Protein AF-A0A679HEN6-F1 (afdb_monomer)

Solvent-accessible surface area (backbone atoms only — not comparable to full-atom values): 5977 Å² total; per-residue (Å²): 119,80,62,60,64,86,82,42,54,73,64,45,42,51,27,31,48,77,54,72,38,63,84,36,33,66,59,51,49,52,27,54,72,71,52,57,46,55,39,34,50,74,38,46,63,68,42,51,53,50,52,23,60,74,71,71,43,86,76,78,89,67,67,51,78,88,51,64,64,49,98,40,71,66,58,45,52,50,52,53,49,51,41,46,74,72,71,37,62,66,53,79,73,76,79,75,74,85,123

Foldseek 3Di:
DFDPLVLDDPQLCVQCVLQVNNGVLVVLLVCLQVVLSLQAPSCAPVSSVSSCVVNVNDPPDDDCRVPVPPPDPVVLVVSVVVSVVVVTHGDDDPPPPPD

Structure (mmCIF, N/CA/C/O backbone):
data_AF-A0A679HEN6-F1
#
_entry.id   AF-A0A679HEN6-F1
#
loop_
_atom_site.group_PDB
_atom_site.id
_atom_site.type_symbol
_atom_site.label_atom_id
_atom_site.label_alt_id
_atom_site.label_comp_id
_atom_site.label_asym_id
_atom_site.label_entity_id
_atom_site.label_seq_id
_atom_site.pdbx_PDB_ins_code
_atom_site.Cartn_x
_atom_site.Cartn_y
_atom_site.Cartn_z
_atom_site.occupancy
_atom_site.B_iso_or_equiv
_atom_site.auth_seq_id
_atom_site.auth_comp_id
_atom_site.auth_asym_id
_atom_site.auth_atom_id
_atom_site.pdbx_PDB_model_num
ATOM 1 N N . MET A 1 1 ? -15.417 4.504 6.675 1.00 54.44 1 MET A N 1
ATOM 2 C CA . MET A 1 1 ? -14.444 3.986 7.666 1.00 54.44 1 MET A CA 1
ATOM 3 C C . MET A 1 1 ? -13.275 4.960 7.681 1.00 54.44 1 MET A C 1
ATOM 5 O O . MET A 1 1 ? -12.750 5.186 6.605 1.00 54.44 1 MET A O 1
ATOM 9 N N . ASN A 1 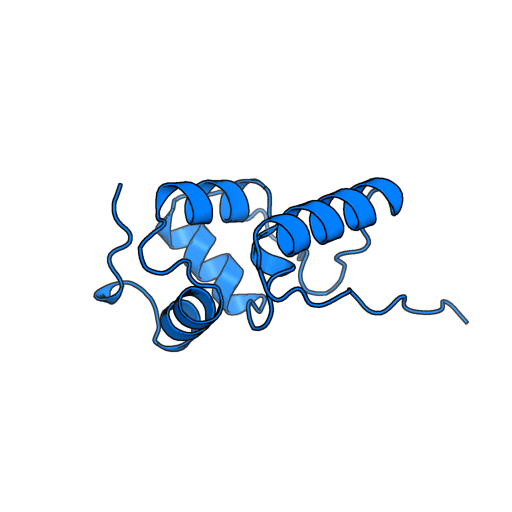2 ? -12.907 5.592 8.798 1.00 61.94 2 ASN A N 1
ATOM 10 C CA . ASN A 1 2 ? -11.701 6.438 8.863 1.00 61.94 2 ASN A CA 1
ATOM 11 C C . ASN A 1 2 ? -10.509 5.580 9.304 1.00 61.94 2 ASN A C 1
ATOM 13 O O . ASN A 1 2 ? -10.671 4.682 10.132 1.00 61.94 2 ASN A O 1
ATOM 17 N N . ILE A 1 3 ? -9.326 5.815 8.732 1.00 68.56 3 ILE A N 1
ATOM 18 C CA 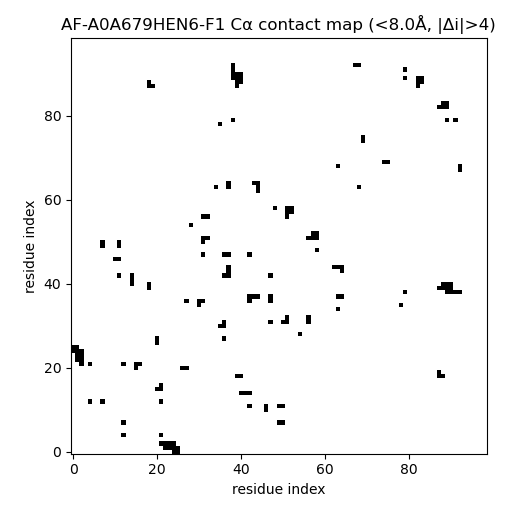. ILE A 1 3 ? -8.099 5.206 9.254 1.00 68.56 3 ILE A CA 1
ATOM 19 C C . ILE A 1 3 ? -7.842 5.855 10.604 1.00 68.56 3 ILE A C 1
ATOM 21 O O . ILE A 1 3 ? -7.756 7.075 10.688 1.00 68.56 3 ILE A O 1
ATOM 25 N N . ASP A 1 4 ? -7.718 5.040 11.642 1.00 77.69 4 ASP A N 1
ATOM 26 C CA . ASP A 1 4 ? -7.218 5.474 12.931 1.00 77.69 4 ASP A CA 1
ATOM 27 C C . ASP A 1 4 ? -5.686 5.361 12.895 1.00 77.69 4 ASP A C 1
ATOM 29 O O . ASP A 1 4 ? -5.142 4.252 12.993 1.00 77.69 4 ASP A O 1
ATOM 33 N N . PRO A 1 5 ? -4.956 6.479 12.723 1.00 67.00 5 PRO A N 1
ATOM 34 C CA . PRO A 1 5 ? -3.507 6.443 12.621 1.00 67.00 5 PRO A CA 1
ATOM 35 C C . PRO A 1 5 ? -2.856 5.910 13.903 1.00 67.00 5 PRO A C 1
ATOM 37 O O . PRO A 1 5 ? -1.725 5.427 13.821 1.00 67.00 5 PRO A O 1
ATOM 40 N N . HIS A 1 6 ? -3.534 5.946 15.059 1.00 72.69 6 HIS A N 1
ATOM 41 C CA . HIS A 1 6 ? -3.020 5.427 16.332 1.00 72.69 6 HIS A CA 1
ATOM 42 C C . HIS A 1 6 ? -2.986 3.899 16.384 1.00 72.69 6 HIS A C 1
ATOM 44 O O . HIS A 1 6 ? -2.173 3.338 17.114 1.00 72.69 6 HIS A O 1
ATOM 50 N N . LYS A 1 7 ? -3.797 3.230 15.560 1.00 83.00 7 LYS A N 1
ATOM 51 C CA . LYS A 1 7 ? -3.803 1.767 15.413 1.00 83.00 7 LYS A CA 1
ATOM 52 C C . LYS A 1 7 ? -2.781 1.252 14.397 1.00 83.00 7 LYS A C 1
ATOM 54 O O . LYS A 1 7 ? -2.596 0.043 14.287 1.00 83.00 7 LYS A O 1
ATOM 59 N N . LEU A 1 8 ? -2.121 2.156 13.671 1.00 85.38 8 LEU A N 1
ATOM 60 C CA . LEU A 1 8 ? -1.042 1.840 12.740 1.00 85.38 8 LEU A CA 1
ATOM 61 C C . LEU A 1 8 ? 0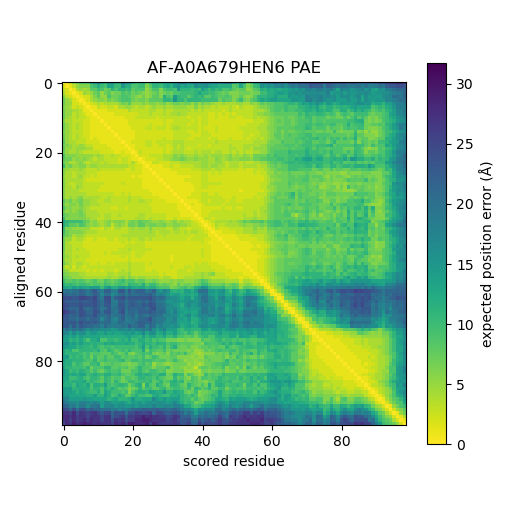.327 2.058 13.389 1.00 85.38 8 LEU A C 1
ATOM 63 O O . LEU A 1 8 ? 0.542 3.010 14.146 1.00 85.38 8 LEU A O 1
ATOM 67 N N . THR A 1 9 ? 1.291 1.219 13.022 1.00 88.38 9 THR A N 1
ATOM 68 C CA . THR A 1 9 ? 2.693 1.394 13.383 1.00 88.38 9 THR A CA 1
ATOM 69 C C . THR A 1 9 ? 3.223 2.722 12.836 1.00 88.38 9 THR A C 1
ATOM 71 O O . THR A 1 9 ? 2.791 3.183 11.771 1.00 88.38 9 THR A O 1
ATOM 74 N N . PRO A 1 10 ? 4.235 3.330 13.488 1.00 88.25 10 PRO A N 1
ATOM 75 C CA . PRO A 1 10 ? 4.865 4.550 12.985 1.00 88.25 10 PRO A CA 1
ATOM 76 C C . PRO A 1 10 ? 5.369 4.419 11.541 1.00 88.25 10 PRO A C 1
ATOM 78 O O . PRO A 1 10 ? 5.331 5.380 10.778 1.00 88.25 10 PRO A O 1
ATOM 81 N N . ARG A 1 11 ? 5.795 3.214 11.129 1.00 86.50 11 ARG A N 1
ATOM 82 C CA . ARG A 1 11 ? 6.219 2.941 9.747 1.00 86.50 11 ARG A CA 1
ATOM 83 C C . ARG A 1 11 ? 5.055 2.990 8.763 1.00 86.50 11 ARG A C 1
ATOM 85 O O . ARG A 1 11 ? 5.185 3.653 7.738 1.00 86.50 11 ARG A O 1
ATOM 92 N N . ALA A 1 12 ? 3.940 2.320 9.060 1.00 87.44 12 ALA A N 1
ATOM 93 C CA . ALA A 1 12 ? 2.755 2.348 8.205 1.00 87.44 12 ALA A CA 1
ATOM 94 C C . ALA A 1 12 ? 2.173 3.763 8.103 1.00 87.44 12 ALA A C 1
ATOM 96 O O . ALA A 1 12 ? 1.893 4.240 7.004 1.00 87.44 12 ALA A O 1
ATOM 97 N N . ARG A 1 13 ? 2.107 4.473 9.233 1.00 89.50 13 ARG A N 1
ATOM 98 C CA . ARG A 1 13 ? 1.680 5.874 9.291 1.00 89.50 13 ARG A CA 1
ATOM 99 C C . ARG A 1 13 ? 2.570 6.779 8.439 1.00 89.50 13 ARG A C 1
ATOM 101 O O . ARG A 1 13 ? 2.061 7.533 7.619 1.00 89.50 13 ARG A O 1
ATOM 108 N N . ASN A 1 14 ? 3.893 6.679 8.571 1.00 88.38 14 ASN A N 1
ATOM 109 C CA . ASN A 1 14 ? 4.820 7.498 7.786 1.00 88.38 14 ASN A CA 1
ATOM 110 C C . ASN A 1 14 ? 4.752 7.188 6.286 1.00 88.38 14 ASN A C 1
ATOM 112 O O . ASN A 1 14 ? 4.844 8.108 5.476 1.00 88.38 14 ASN A O 1
ATOM 116 N N . ALA A 1 15 ? 4.568 5.921 5.906 1.00 86.75 15 ALA A N 1
ATOM 117 C CA . ALA A 1 15 ? 4.432 5.541 4.504 1.00 86.75 15 ALA A CA 1
ATOM 118 C C . ALA A 1 15 ? 3.141 6.103 3.884 1.00 86.75 15 ALA A C 1
ATOM 120 O O . ALA A 1 15 ? 3.190 6.715 2.821 1.00 86.75 15 ALA A O 1
ATOM 121 N N . LEU A 1 16 ? 2.008 5.985 4.586 1.00 87.69 16 LEU A N 1
ATOM 122 C CA . LEU A 1 16 ? 0.740 6.578 4.154 1.00 87.69 16 LEU A CA 1
ATOM 123 C C . LEU A 1 16 ? 0.790 8.112 4.135 1.00 87.69 16 LEU A C 1
ATOM 125 O O . LEU A 1 16 ? 0.271 8.721 3.207 1.00 87.69 16 LEU A O 1
ATOM 129 N N . SER A 1 17 ? 1.436 8.740 5.121 1.00 88.00 17 SER A N 1
ATOM 130 C CA . SER A 1 17 ? 1.627 10.197 5.167 1.00 88.00 17 SER A CA 1
ATOM 131 C C . SER A 1 17 ? 2.422 10.698 3.959 1.00 88.00 17 SER A C 1
ATOM 133 O O . SER A 1 17 ? 1.967 11.588 3.247 1.00 88.00 17 SER A O 1
ATOM 135 N N . ARG A 1 18 ? 3.557 10.056 3.650 1.00 84.50 18 ARG A N 1
ATOM 136 C CA . ARG A 1 18 ? 4.376 10.381 2.468 1.00 84.50 18 ARG A CA 1
ATOM 137 C C . ARG A 1 18 ? 3.647 10.157 1.147 1.00 84.50 18 ARG A C 1
ATOM 139 O O . ARG A 1 18 ? 3.942 10.843 0.178 1.00 84.50 18 ARG A O 1
ATOM 146 N N . ALA A 1 19 ? 2.710 9.215 1.114 1.00 82.38 19 ALA A N 1
ATOM 147 C CA . ALA A 1 19 ? 1.852 8.975 -0.039 1.00 82.38 19 ALA A CA 1
ATOM 148 C C . ALA A 1 19 ? 0.620 9.903 -0.096 1.00 82.38 19 ALA A C 1
ATOM 150 O O . ALA A 1 19 ? -0.184 9.766 -1.010 1.00 82.38 19 ALA A O 1
ATOM 151 N N . GLY A 1 20 ? 0.418 10.809 0.871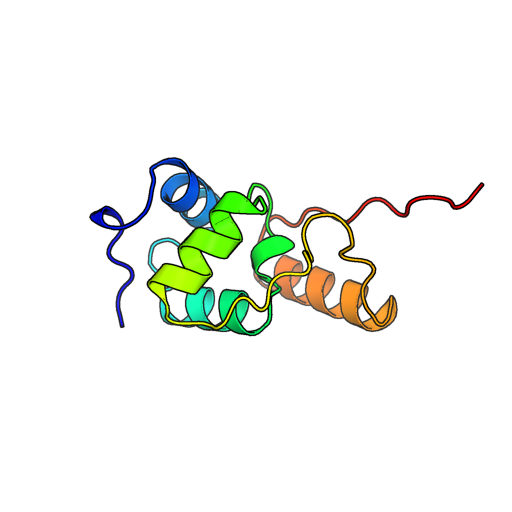 1.00 86.31 20 GLY A N 1
ATOM 152 C CA . GLY A 1 20 ? -0.772 11.669 0.928 1.00 86.31 20 GLY A CA 1
ATOM 153 C C . GLY A 1 20 ? -2.074 10.921 1.255 1.00 86.31 20 GLY A C 1
ATOM 154 O O . GLY A 1 20 ? -3.167 11.419 0.994 1.00 86.31 20 GLY A O 1
ATOM 155 N N . LEU A 1 21 ? -1.973 9.717 1.824 1.00 86.06 21 LEU A N 1
ATOM 156 C CA . LEU A 1 21 ? -3.080 8.781 2.034 1.00 86.06 21 LEU A CA 1
ATOM 157 C C . LEU A 1 21 ? -3.609 8.737 3.477 1.00 86.06 21 LEU A C 1
ATOM 159 O O . LEU A 1 21 ? -4.599 8.056 3.736 1.00 86.06 21 LEU A O 1
ATOM 163 N N . LEU A 1 22 ? -2.989 9.453 4.423 1.00 82.12 22 LEU A N 1
ATOM 164 C CA . LEU A 1 22 ? -3.327 9.363 5.855 1.00 82.12 22 LEU A CA 1
ATOM 165 C C . LEU A 1 22 ? -4.788 9.746 6.184 1.00 82.12 22 LEU A C 1
ATOM 167 O O . LEU A 1 22 ? -5.321 9.284 7.186 1.00 82.12 22 LEU A O 1
ATOM 171 N N . GLY A 1 23 ? -5.436 10.549 5.333 1.00 81.00 23 GLY A N 1
ATOM 172 C CA . GLY A 1 23 ? -6.858 10.911 5.434 1.00 81.00 23 GLY A CA 1
ATOM 173 C C . GLY A 1 23 ? -7.761 10.255 4.382 1.00 81.00 23 GLY A C 1
ATOM 174 O O . GLY A 1 23 ? -8.959 10.511 4.370 1.00 81.00 23 GLY A O 1
ATOM 175 N N . GLN A 1 24 ? -7.214 9.419 3.493 1.00 86.12 24 GLN A N 1
ATOM 176 C CA . GLN A 1 24 ? -7.939 8.831 2.360 1.00 86.12 24 GLN A CA 1
ATOM 177 C C . GLN A 1 24 ? -8.255 7.356 2.617 1.00 86.12 24 GLN A C 1
ATOM 179 O O . GLN A 1 24 ? -7.810 6.459 1.907 1.00 86.12 24 GLN A O 1
ATOM 184 N N . SER A 1 25 ? -9.010 7.082 3.671 1.00 83.94 25 SER A N 1
ATOM 185 C CA . SER A 1 25 ? -9.247 5.724 4.163 1.00 83.94 25 SER A CA 1
ATOM 186 C C . SER A 1 25 ? -9.892 4.778 3.149 1.00 83.94 25 SER A C 1
ATOM 188 O O . SER A 1 25 ? -9.446 3.638 3.028 1.00 83.94 25 SER A O 1
ATOM 190 N N . THR A 1 26 ? -10.878 5.250 2.384 1.00 86.31 26 THR A N 1
ATOM 191 C CA . THR A 1 26 ? -11.482 4.485 1.278 1.00 86.31 26 THR A CA 1
ATOM 192 C C . THR A 1 26 ? -10.440 4.137 0.222 1.00 86.31 26 THR A C 1
ATOM 194 O O . THR A 1 26 ? -10.342 2.995 -0.213 1.00 86.31 26 THR A O 1
ATOM 197 N N . ARG A 1 27 ? -9.586 5.102 -0.125 1.00 86.00 27 ARG A N 1
ATOM 198 C CA . ARG A 1 27 ? -8.556 4.919 -1.142 1.00 86.00 27 ARG A CA 1
ATOM 199 C C . ARG A 1 27 ?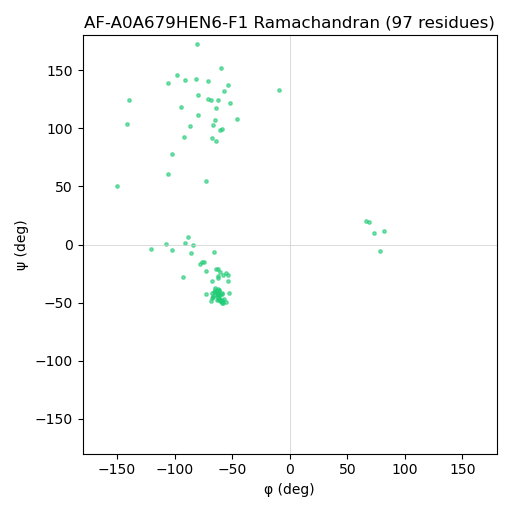 -7.484 3.926 -0.714 1.00 86.00 27 ARG A C 1
ATOM 201 O O . ARG A 1 27 ? -7.051 3.091 -1.499 1.00 86.00 27 ARG A O 1
ATOM 208 N N . VAL A 1 28 ? -7.056 4.001 0.543 1.00 87.94 28 VAL A N 1
ATOM 209 C CA . VAL A 1 28 ? -6.117 3.027 1.109 1.00 87.94 28 VAL A CA 1
ATOM 210 C C . VAL A 1 28 ? -6.739 1.638 1.109 1.00 87.94 28 VAL A C 1
ATOM 212 O O . VAL A 1 28 ? -6.053 0.691 0.746 1.00 87.94 28 VAL A O 1
ATOM 215 N N . TYR A 1 29 ? -8.017 1.511 1.475 1.00 87.50 29 TYR A N 1
ATOM 216 C CA . TYR A 1 29 ? 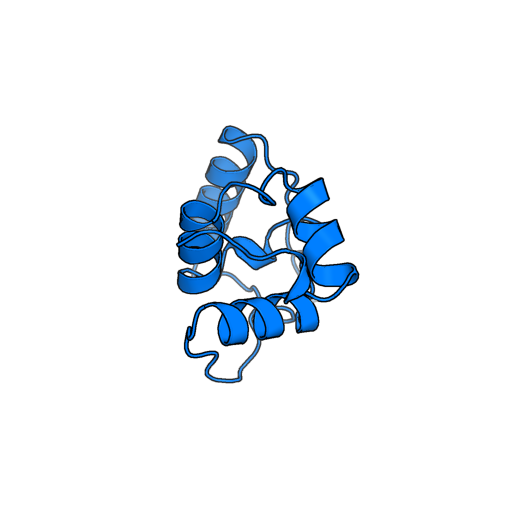-8.723 0.235 1.424 1.00 87.50 29 TYR A CA 1
ATOM 217 C C . TYR A 1 29 ? -8.721 -0.360 0.009 1.00 87.50 29 TYR A C 1
ATOM 219 O O . TYR A 1 29 ? -8.295 -1.500 -0.149 1.00 87.50 29 TYR A O 1
ATOM 227 N N . GLU A 1 30 ? -9.094 0.421 -1.010 1.00 85.44 30 GLU A N 1
ATOM 228 C CA . GLU A 1 30 ? -9.067 -0.002 -2.420 1.00 85.44 30 GLU A CA 1
ATOM 229 C C . GLU A 1 30 ? -7.679 -0.499 -2.838 1.00 85.44 30 GLU A C 1
ATOM 231 O O . GLU A 1 30 ? -7.544 -1.602 -3.361 1.00 85.44 30 GLU A O 1
ATOM 236 N N . LEU A 1 31 ? -6.633 0.281 -2.540 1.00 84.88 31 LEU A N 1
ATOM 237 C CA . LEU A 1 31 ? -5.252 -0.054 -2.895 1.00 84.88 31 LEU A CA 1
ATOM 238 C C . LEU A 1 31 ? -4.719 -1.274 -2.124 1.00 84.88 31 LEU A C 1
ATOM 240 O O . LEU A 1 31 ? -3.854 -1.998 -2.619 1.00 84.88 31 LEU A O 1
ATOM 244 N N . VAL A 1 32 ? -5.182 -1.496 -0.890 1.00 86.62 32 VAL A N 1
ATOM 245 C CA . VAL A 1 32 ? -4.847 -2.689 -0.097 1.00 86.62 32 VAL A CA 1
ATOM 246 C C . VAL A 1 32 ? -5.570 -3.909 -0.655 1.00 86.62 32 VAL A C 1
ATOM 248 O O . VAL A 1 32 ? -4.950 -4.960 -0.786 1.00 86.62 32 VAL A O 1
ATOM 251 N N . GLN A 1 33 ? -6.846 -3.770 -1.013 1.00 83.56 33 GLN A N 1
ATOM 252 C CA . GLN A 1 33 ? -7.660 -4.836 -1.590 1.00 83.56 33 GLN A CA 1
ATOM 253 C C . GLN A 1 33 ? -7.145 -5.265 -2.971 1.00 83.56 33 GLN A C 1
ATOM 255 O O . GLN A 1 33 ? -7.093 -6.461 -3.250 1.00 83.56 33 GLN A O 1
ATOM 260 N N . SER A 1 34 ? -6.725 -4.314 -3.812 1.00 77.06 34 SER A N 1
ATOM 261 C CA . SER A 1 34 ? -6.126 -4.584 -5.127 1.00 77.06 34 SER A CA 1
ATOM 262 C C . SER A 1 34 ? -4.656 -5.018 -5.046 1.00 77.06 34 SER A C 1
ATOM 264 O O . SER A 1 34 ? -4.105 -5.558 -6.005 1.00 77.06 34 SER A O 1
ATOM 266 N N . GLY A 1 35 ? -3.997 -4.775 -3.908 1.00 77.81 35 GLY A N 1
ATOM 267 C CA . GLY A 1 35 ? -2.562 -4.989 -3.712 1.00 77.81 35 GLY A CA 1
ATOM 268 C C . GLY A 1 35 ? -1.673 -3.886 -4.303 1.00 77.81 35 GLY A C 1
ATOM 269 O O . GLY A 1 35 ? -0.461 -3.886 -4.066 1.00 77.81 35 GLY A O 1
ATOM 270 N N . GLU A 1 36 ? -2.245 -2.914 -5.017 1.00 78.88 36 GLU A N 1
ATOM 271 C CA . GLU A 1 36 ? -1.521 -1.826 -5.685 1.00 78.88 36 GLU A CA 1
ATOM 272 C C . GLU A 1 36 ? -0.794 -0.895 -4.718 1.00 78.88 36 GLU A C 1
ATOM 274 O O . GLU A 1 36 ? 0.179 -0.242 -5.097 1.00 78.88 36 GLU A O 1
ATOM 279 N N . ILE A 1 37 ? -1.202 -0.870 -3.447 1.00 83.38 37 ILE A N 1
ATOM 280 C CA . ILE A 1 37 ? -0.547 -0.064 -2.415 1.00 83.38 37 ILE A CA 1
ATOM 281 C C . ILE A 1 37 ? 0.953 -0.362 -2.291 1.00 83.38 37 ILE A C 1
ATOM 283 O O . ILE A 1 37 ? 1.725 0.487 -1.859 1.00 83.38 37 ILE A O 1
ATOM 287 N N . CYS A 1 38 ? 1.394 -1.552 -2.694 1.00 79.50 38 CYS A N 1
ATOM 288 C CA . CYS A 1 38 ? 2.801 -1.929 -2.660 1.00 79.50 38 CYS A CA 1
ATOM 289 C C . CYS A 1 38 ? 3.654 -1.271 -3.755 1.00 79.50 38 CYS A C 1
ATOM 291 O O . CYS A 1 38 ? 4.878 -1.318 -3.661 1.00 79.50 38 CYS A O 1
ATOM 293 N N . TYR A 1 39 ? 3.039 -0.688 -4.788 1.00 75.94 39 TYR A N 1
ATOM 294 C CA . TYR A 1 39 ? 3.749 0.114 -5.789 1.00 75.94 39 TYR A CA 1
ATOM 295 C C . TYR A 1 39 ? 4.110 1.503 -5.257 1.00 75.94 39 TYR A C 1
ATOM 297 O O . TYR A 1 39 ? 4.952 2.194 -5.832 1.00 75.94 39 TYR A O 1
ATOM 305 N N . LEU A 1 40 ? 3.507 1.922 -4.143 1.00 80.12 40 LEU A N 1
ATOM 306 C CA . LEU A 1 40 ? 3.838 3.188 -3.513 1.00 80.12 40 LEU A CA 1
ATOM 307 C C . LEU A 1 40 ? 5.219 3.133 -2.870 1.00 80.12 40 LEU A C 1
ATOM 309 O O . LEU A 1 40 ? 5.611 2.158 -2.219 1.00 80.12 40 LEU A O 1
ATOM 313 N N . SER A 1 41 ? 5.943 4.240 -3.003 1.00 68.94 41 SER A N 1
ATOM 314 C CA . SER A 1 41 ? 7.229 4.391 -2.342 1.00 68.94 41 SER A CA 1
ATOM 315 C C . SER A 1 41 ? 7.101 4.205 -0.827 1.00 68.94 41 SER A C 1
ATOM 317 O O . SER A 1 41 ? 6.237 4.787 -0.177 1.00 68.94 41 SER A O 1
ATOM 319 N N . ASN A 1 42 ? 7.989 3.391 -0.249 1.00 75.44 42 ASN A N 1
ATOM 320 C CA . ASN A 1 42 ? 8.045 3.074 1.186 1.00 75.44 42 ASN A CA 1
ATOM 321 C C . ASN A 1 42 ? 6.948 2.137 1.741 1.00 75.44 42 ASN A C 1
ATOM 323 O O . ASN A 1 42 ? 6.894 1.937 2.958 1.00 75.44 42 ASN A O 1
ATOM 327 N N . ILE A 1 43 ? 6.130 1.490 0.901 1.00 81.12 43 ILE A N 1
ATOM 328 C CA . ILE A 1 43 ? 5.239 0.403 1.344 1.00 81.12 43 ILE A CA 1
ATOM 329 C C . ILE A 1 43 ? 5.946 -0.948 1.182 1.00 81.12 43 ILE A C 1
ATOM 331 O O . ILE A 1 43 ? 5.919 -1.596 0.141 1.00 81.12 43 ILE A O 1
ATOM 335 N N . GLY A 1 44 ? 6.608 -1.390 2.252 1.00 77.06 44 GLY A N 1
ATOM 336 C CA . GLY A 1 44 ? 7.231 -2.714 2.308 1.00 77.06 44 GLY A CA 1
ATOM 337 C C . GLY A 1 44 ? 6.241 -3.838 2.635 1.00 77.06 44 GLY A C 1
ATOM 338 O O . GLY A 1 44 ? 5.114 -3.606 3.070 1.00 77.06 44 GLY A O 1
ATOM 339 N N . THR A 1 45 ? 6.699 -5.093 2.545 1.00 79.00 45 THR A N 1
ATOM 340 C CA . THR A 1 45 ? 5.882 -6.289 2.850 1.00 79.00 45 THR A CA 1
ATOM 341 C C . THR A 1 45 ? 5.214 -6.229 4.225 1.00 79.00 45 THR A C 1
ATOM 343 O O . THR A 1 45 ? 4.067 -6.638 4.379 1.00 79.00 45 THR A O 1
ATOM 346 N N . LYS A 1 46 ? 5.950 -5.765 5.243 1.00 84.06 46 LYS A N 1
ATOM 347 C CA . LYS A 1 46 ? 5.448 -5.684 6.621 1.00 84.06 46 LYS A CA 1
ATOM 348 C C . LYS A 1 46 ? 4.316 -4.660 6.724 1.00 84.06 46 LYS A C 1
ATOM 350 O O . LYS A 1 46 ? 3.281 -4.987 7.290 1.00 84.06 46 LYS A O 1
ATOM 355 N N . THR A 1 47 ? 4.494 -3.496 6.099 1.00 87.44 47 THR A N 1
ATOM 356 C CA . THR A 1 47 ? 3.480 -2.439 6.023 1.00 87.44 47 THR A CA 1
ATOM 357 C C . THR A 1 47 ? 2.226 -2.924 5.304 1.00 87.44 47 THR A C 1
ATOM 359 O O . THR A 1 47 ? 1.130 -2.772 5.824 1.00 87.44 47 THR A O 1
ATOM 362 N N . TYR A 1 48 ? 2.372 -3.592 4.158 1.00 85.69 48 TYR A N 1
ATOM 363 C CA . TYR A 1 48 ? 1.230 -4.148 3.431 1.00 85.69 48 TYR A CA 1
ATOM 364 C C . TYR A 1 48 ? 0.425 -5.153 4.268 1.00 85.69 48 TYR A C 1
ATOM 366 O O . TYR A 1 48 ? -0.793 -5.037 4.366 1.00 85.69 48 TYR A O 1
ATOM 374 N N . ARG A 1 49 ? 1.094 -6.114 4.924 1.00 85.12 49 ARG A N 1
ATOM 375 C CA . ARG A 1 49 ? 0.416 -7.108 5.780 1.00 85.12 49 ARG A CA 1
ATOM 376 C C . ARG A 1 49 ? -0.304 -6.469 6.960 1.00 85.12 49 ARG A C 1
ATOM 378 O O . ARG A 1 49 ? -1.367 -6.939 7.350 1.00 85.12 49 ARG A O 1
ATOM 385 N N . GLU A 1 50 ? 0.293 -5.441 7.548 1.00 88.44 50 GLU A N 1
ATOM 386 C CA . GLU A 1 50 ? -0.327 -4.681 8.627 1.00 88.44 50 GLU A CA 1
ATOM 387 C C . GLU A 1 50 ? -1.612 -3.999 8.150 1.00 88.44 50 GLU A C 1
ATOM 389 O O . GLU A 1 50 ? -2.650 -4.155 8.787 1.00 88.44 50 GLU A O 1
ATOM 394 N N . LEU A 1 51 ? -1.572 -3.338 6.991 1.00 87.44 51 LEU A N 1
ATOM 395 C CA . LEU A 1 51 ? -2.749 -2.709 6.394 1.00 87.44 51 LEU A CA 1
ATOM 396 C C . LEU A 1 51 ? -3.821 -3.744 6.023 1.00 87.44 51 LEU A C 1
ATOM 398 O O . LEU A 1 51 ? -4.992 -3.528 6.312 1.00 87.44 51 LEU A O 1
ATOM 402 N N . CYS A 1 52 ? -3.437 -4.908 5.489 1.00 87.94 52 CYS A N 1
ATOM 403 C CA . CYS A 1 52 ? -4.376 -6.007 5.241 1.00 87.94 52 CYS A CA 1
ATOM 404 C C . CYS A 1 52 ? -5.106 -6.428 6.524 1.00 87.94 52 CYS A C 1
ATOM 406 O O . CYS A 1 52 ? -6.328 -6.537 6.528 1.00 87.94 52 CYS A O 1
ATOM 408 N N . ARG A 1 53 ? -4.372 -6.610 7.632 1.00 86.75 53 ARG A N 1
ATOM 409 C CA . ARG A 1 53 ? -4.969 -6.942 8.938 1.00 86.75 53 ARG A CA 1
ATOM 410 C C . ARG A 1 53 ? -5.891 -5.839 9.437 1.00 86.75 53 ARG A C 1
ATOM 412 O O . ARG A 1 53 ? -6.973 -6.145 9.920 1.00 86.75 53 ARG A O 1
ATOM 419 N N . TYR A 1 54 ? -5.473 -4.582 9.305 1.00 87.81 54 TYR A N 1
ATOM 420 C CA . TYR A 1 54 ? -6.259 -3.428 9.730 1.00 87.81 54 TYR A CA 1
ATOM 421 C C . TYR A 1 54 ? -7.617 -3.364 9.016 1.00 87.81 54 TYR A C 1
ATOM 423 O O . TYR A 1 54 ? -8.639 -3.117 9.650 1.00 87.81 54 TYR A O 1
ATOM 431 N N . PHE A 1 55 ? -7.635 -3.632 7.709 1.00 86.44 55 PHE A N 1
ATOM 432 C CA . PHE A 1 55 ? -8.845 -3.595 6.887 1.00 86.44 55 PHE A CA 1
ATOM 433 C C . PHE A 1 55 ? -9.597 -4.932 6.795 1.00 86.44 55 PHE A C 1
ATOM 435 O O . PHE A 1 55 ? -10.596 -5.017 6.085 1.00 86.44 55 PHE A O 1
ATOM 442 N N . GLY A 1 56 ? -9.126 -5.986 7.470 1.00 85.88 56 GLY A N 1
ATOM 443 C CA . GLY A 1 56 ? -9.717 -7.326 7.368 1.00 85.88 56 GLY A CA 1
ATOM 444 C C . GLY A 1 56 ? -9.575 -7.971 5.981 1.00 85.88 56 GLY A C 1
ATOM 445 O O . GLY A 1 56 ? -10.318 -8.892 5.650 1.00 85.88 56 GLY A O 1
ATOM 446 N N . VAL A 1 57 ? -8.633 -7.505 5.158 1.00 83.88 57 VAL A N 1
ATOM 447 C CA . VAL A 1 57 ? -8.365 -8.056 3.825 1.00 83.88 57 VAL A CA 1
ATOM 448 C C . VAL A 1 57 ? -7.530 -9.327 3.972 1.00 83.88 57 VAL A C 1
ATOM 450 O O . VAL A 1 57 ? -6.481 -9.334 4.628 1.00 83.88 57 VAL A O 1
ATOM 453 N N . ARG A 1 58 ? -7.977 -10.422 3.347 1.00 78.00 58 ARG A N 1
ATOM 454 C CA . ARG A 1 58 ? -7.227 -11.683 3.330 1.00 78.00 58 ARG A CA 1
ATOM 455 C C . ARG A 1 58 ? -5.902 -11.495 2.597 1.00 78.00 58 ARG A C 1
ATOM 457 O O . ARG A 1 58 ? -5.859 -11.220 1.405 1.00 78.00 58 ARG A O 1
ATOM 464 N N . CYS A 1 59 ? -4.808 -11.680 3.327 1.00 71.44 59 CYS A N 1
ATOM 465 C CA . CYS A 1 59 ? -3.462 -11.724 2.774 1.00 71.44 59 CYS A CA 1
ATOM 466 C C . CYS A 1 59 ? -3.025 -13.192 2.691 1.00 71.44 59 CYS A C 1
ATOM 468 O O . CYS A 1 59 ? -2.276 -13.671 3.546 1.00 71.44 59 CYS A O 1
ATOM 470 N N . ASP A 1 60 ? -3.519 -13.910 1.680 1.00 61.97 60 ASP A N 1
ATOM 471 C CA . ASP A 1 60 ? -3.185 -15.315 1.444 1.00 61.97 60 ASP A CA 1
ATOM 472 C C . ASP A 1 60 ? -1.694 -15.401 1.068 1.00 61.97 60 ASP A C 1
ATOM 474 O O . ASP A 1 60 ? -1.250 -14.977 0.002 1.00 61.97 60 ASP A O 1
ATOM 478 N N . GLY A 1 61 ? -0.870 -15.819 2.027 1.00 57.47 61 GLY A N 1
ATOM 479 C CA . GLY A 1 61 ? 0.572 -15.614 2.013 1.00 57.47 61 GLY A CA 1
ATOM 480 C C . GLY A 1 61 ? 1.324 -16.306 0.874 1.00 57.47 61 GLY A C 1
ATOM 481 O O . GLY A 1 61 ? 1.914 -17.356 1.082 1.00 57.47 61 GLY A O 1
ATOM 482 N N . LYS A 1 62 ? 1.461 -15.631 -0.268 1.00 49.91 62 LYS A N 1
ATOM 483 C CA . LYS A 1 62 ? 2.659 -15.619 -1.122 1.00 49.91 62 LYS A CA 1
ATOM 484 C C . LYS A 1 62 ? 2.816 -14.191 -1.633 1.00 49.91 62 LYS A C 1
ATOM 486 O O . LYS A 1 62 ? 2.054 -13.738 -2.468 1.00 49.91 62 LYS A O 1
ATOM 491 N N . TYR A 1 63 ? 3.769 -13.480 -1.032 1.00 52.19 63 TYR A N 1
ATOM 492 C CA . TYR A 1 63 ? 4.281 -12.162 -1.421 1.00 52.19 63 TYR A CA 1
ATOM 493 C C . TYR A 1 63 ? 3.817 -11.633 -2.781 1.00 52.19 63 TYR A C 1
ATOM 495 O O . TYR A 1 63 ? 4.152 -12.252 -3.790 1.00 52.19 63 TYR A O 1
ATOM 503 N N . PRO A 1 64 ? 3.373 -10.372 -2.836 1.00 53.75 64 PRO A N 1
ATOM 504 C CA . PRO A 1 64 ? 3.646 -9.597 -4.023 1.00 53.75 64 PRO A CA 1
ATOM 505 C C . PRO A 1 64 ? 4.958 -8.793 -3.824 1.00 53.75 64 PRO A C 1
ATOM 507 O O . PRO A 1 64 ? 5.772 -8.684 -4.724 1.00 53.75 64 PRO A O 1
ATOM 510 N N . ALA A 1 65 ? 5.352 -8.424 -2.601 1.00 46.69 65 ALA A N 1
ATOM 511 C CA . ALA A 1 65 ? 6.507 -7.543 -2.340 1.00 46.69 65 ALA A CA 1
ATOM 512 C C . ALA A 1 65 ? 7.941 -8.050 -2.688 1.00 46.69 65 ALA A C 1
ATOM 514 O O . ALA A 1 65 ? 8.886 -7.280 -2.563 1.00 46.69 65 ALA A O 1
ATOM 515 N N . ARG A 1 66 ? 8.151 -9.311 -3.097 1.00 41.19 66 ARG A N 1
ATOM 516 C CA . ARG A 1 66 ? 9.445 -9.789 -3.666 1.00 41.19 66 ARG A CA 1
ATOM 517 C C . ARG A 1 66 ? 9.314 -10.346 -5.089 1.00 41.19 66 ARG A C 1
ATOM 519 O O . ARG A 1 66 ? 10.305 -10.724 -5.700 1.00 41.19 66 ARG A O 1
ATOM 526 N N . ARG A 1 67 ? 8.083 -10.411 -5.598 1.00 45.97 67 ARG A N 1
ATOM 527 C CA . ARG A 1 67 ? 7.701 -10.911 -6.920 1.00 45.97 67 ARG A CA 1
ATOM 528 C C . ARG A 1 67 ? 6.448 -10.172 -7.392 1.00 45.97 67 ARG A C 1
ATOM 530 O O . ARG A 1 67 ? 5.516 -10.798 -7.880 1.00 45.97 67 ARG A O 1
ATOM 537 N N . PHE A 1 68 ? 6.443 -8.840 -7.339 1.00 52.12 68 PHE A N 1
ATOM 538 C CA . PHE A 1 68 ? 5.560 -8.037 -8.188 1.00 52.12 68 PHE A CA 1
ATOM 539 C C . PHE A 1 68 ? 6.142 -8.123 -9.605 1.00 52.12 68 PHE A C 1
ATOM 541 O O . PHE A 1 68 ? 6.464 -7.124 -10.234 1.00 52.12 68 PHE A O 1
ATOM 548 N N . LYS A 1 69 ? 6.330 -9.355 -10.102 1.00 48.25 69 LYS A N 1
ATOM 549 C CA . LYS A 1 69 ? 6.180 -9.615 -11.516 1.00 48.25 69 LYS A CA 1
ATOM 550 C C . LYS A 1 69 ? 4.705 -9.341 -11.718 1.00 48.25 69 LYS A C 1
ATOM 552 O O . LYS A 1 69 ? 3.891 -10.099 -11.186 1.00 48.25 69 LYS A O 1
ATOM 557 N N . PRO A 1 70 ? 4.336 -8.229 -12.352 1.00 52.91 70 PRO A N 1
ATOM 558 C CA . PRO A 1 70 ? 2.951 -8.096 -12.722 1.00 52.91 70 PRO A CA 1
ATOM 559 C C . PRO A 1 70 ? 2.588 -9.338 -13.527 1.00 52.91 70 PRO A C 1
ATOM 561 O O . PRO A 1 70 ? 3.382 -9.793 -14.354 1.00 52.91 70 PRO A O 1
ATOM 564 N N . VAL A 1 71 ? 1.417 -9.910 -13.262 1.00 54.31 71 VAL A N 1
ATOM 565 C CA . VAL A 1 71 ? 0.928 -11.055 -14.044 1.00 54.31 71 VAL A CA 1
ATOM 566 C C . VAL A 1 71 ? 0.947 -10.700 -15.541 1.00 54.31 71 VAL A C 1
ATOM 568 O O . VAL A 1 71 ? 1.160 -11.561 -16.387 1.00 54.31 71 VAL A O 1
ATOM 571 N N . ASN A 1 72 ? 0.837 -9.399 -15.848 1.00 64.88 72 ASN A N 1
ATOM 572 C CA . ASN A 1 72 ? 1.001 -8.810 -17.164 1.00 64.88 72 ASN A CA 1
ATOM 573 C C . ASN A 1 72 ? 1.765 -7.466 -17.093 1.00 64.88 72 ASN A C 1
ATOM 575 O O . ASN A 1 72 ? 1.333 -6.535 -16.414 1.00 64.88 72 ASN A O 1
ATOM 579 N N . ALA A 1 73 ? 2.871 -7.321 -17.832 1.00 68.19 73 ALA A N 1
ATOM 580 C CA . ALA A 1 73 ? 3.655 -6.080 -17.893 1.00 68.19 73 ALA A CA 1
ATOM 581 C C . ALA A 1 73 ? 2.849 -4.849 -18.363 1.00 68.19 73 ALA A C 1
ATOM 583 O O . ALA A 1 73 ? 3.170 -3.723 -17.982 1.00 68.19 73 ALA A O 1
ATOM 584 N N . VAL A 1 74 ? 1.787 -5.053 -19.151 1.00 73.38 74 VAL A N 1
ATOM 585 C CA . VAL A 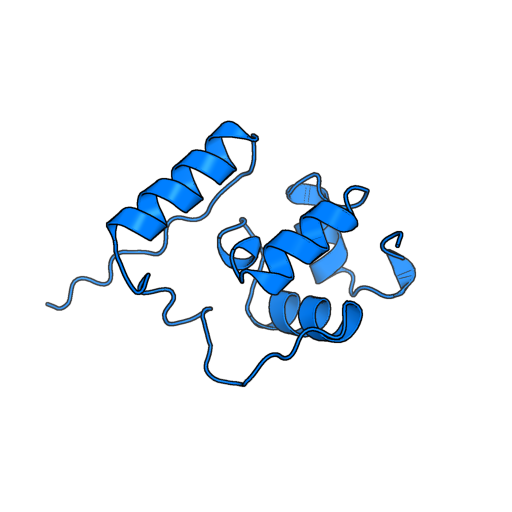1 74 ? 0.856 -3.995 -19.572 1.00 73.38 74 VAL A CA 1
ATOM 586 C C . VAL A 1 74 ? 0.053 -3.476 -18.380 1.00 73.38 74 VAL A C 1
ATOM 588 O O . VAL A 1 74 ? -0.009 -2.266 -18.173 1.00 73.38 74 VAL A O 1
ATOM 591 N N . TYR A 1 75 ? -0.472 -4.380 -17.548 1.00 70.94 75 TYR A N 1
ATOM 592 C CA . TYR A 1 75 ? -1.220 -4.020 -16.341 1.00 70.94 75 TYR A CA 1
ATOM 593 C C . TYR A 1 75 ? -0.349 -3.222 -15.361 1.00 70.94 75 TYR A C 1
ATOM 595 O O . TYR A 1 75 ? -0.781 -2.209 -14.826 1.00 70.94 75 TYR A O 1
ATOM 603 N N . LEU A 1 76 ? 0.929 -3.594 -15.207 1.00 72.88 76 LEU A N 1
ATOM 604 C CA . LEU A 1 76 ? 1.872 -2.813 -14.396 1.00 72.88 76 LEU A CA 1
ATOM 605 C C . LEU A 1 76 ? 2.024 -1.382 -14.886 1.00 72.88 76 LEU A C 1
ATOM 607 O O . LEU A 1 76 ? 1.978 -0.454 -14.086 1.00 72.88 76 LEU A O 1
ATOM 611 N N . LYS A 1 77 ? 2.238 -1.206 -16.194 1.00 76.31 77 LYS A N 1
ATOM 612 C CA . LYS A 1 77 ? 2.390 0.126 -16.780 1.00 76.31 77 LYS A CA 1
ATOM 613 C C . LYS A 1 77 ? 1.124 0.952 -16.573 1.00 76.31 77 LYS A C 1
ATOM 615 O O . LYS A 1 77 ? 1.239 2.125 -16.240 1.00 76.31 77 LYS A O 1
ATOM 620 N N . GLN A 1 78 ? -0.054 0.339 -16.702 1.00 77.88 78 GLN A N 1
ATOM 621 C CA . GLN A 1 78 ? -1.337 0.989 -16.432 1.00 77.88 78 GLN A CA 1
ATOM 622 C C . GLN A 1 78 ? -1.470 1.404 -14.961 1.00 77.88 78 GLN A C 1
ATOM 624 O O . GLN A 1 78 ? -1.760 2.568 -14.706 1.00 77.88 78 GLN A O 1
ATOM 629 N N . CYS A 1 79 ? -1.168 0.524 -14.000 1.00 74.50 79 CYS A N 1
ATOM 630 C CA . CYS A 1 79 ? -1.188 0.865 -12.572 1.00 74.50 79 CYS A CA 1
ATOM 631 C C . CYS A 1 79 ? -0.191 1.978 -12.232 1.00 74.50 79 CYS A C 1
ATOM 633 O O . CYS A 1 79 ? -0.542 2.932 -11.545 1.00 74.50 79 CYS A O 1
ATOM 635 N N . ILE A 1 80 ? 1.049 1.899 -12.727 1.00 77.94 80 ILE A N 1
ATOM 636 C CA . ILE A 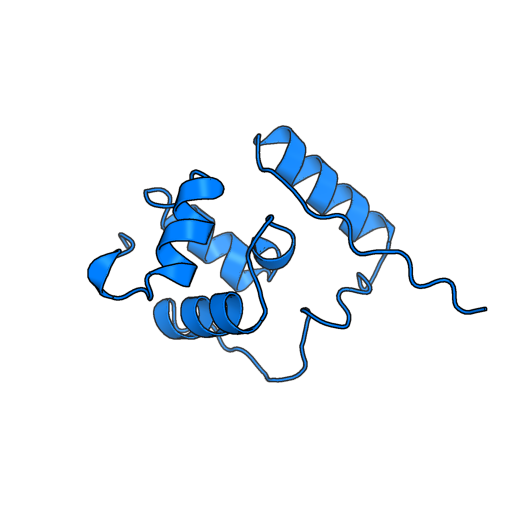1 80 ? 2.066 2.934 -12.490 1.00 77.94 80 ILE A CA 1
ATOM 637 C C . ILE A 1 80 ? 1.613 4.269 -13.087 1.00 77.94 80 ILE A C 1
ATOM 639 O O . ILE A 1 80 ? 1.734 5.301 -12.430 1.00 77.94 80 ILE A O 1
ATOM 643 N N . HIS A 1 81 ? 1.083 4.259 -14.313 1.00 82.50 81 HIS A N 1
ATOM 644 C CA . HIS A 1 81 ? 0.586 5.463 -14.973 1.00 82.50 81 HIS A CA 1
ATOM 645 C C . HIS A 1 81 ? -0.594 6.071 -14.214 1.00 82.50 81 HIS A C 1
ATOM 647 O O . HIS A 1 81 ? -0.599 7.270 -13.961 1.00 82.50 81 HIS A O 1
ATOM 653 N N . TYR A 1 82 ? -1.540 5.241 -13.780 1.00 82.38 82 TYR A N 1
ATOM 654 C CA . TYR A 1 82 ? -2.673 5.652 -12.962 1.00 82.38 82 TYR A CA 1
ATOM 655 C C . TYR A 1 82 ? -2.219 6.286 -11.641 1.00 82.38 82 TYR A C 1
ATOM 657 O O . TYR A 1 82 ? -2.604 7.408 -11.321 1.00 82.38 82 TYR A O 1
ATOM 665 N N . LEU A 1 83 ? -1.327 5.621 -10.903 1.00 80.44 83 LEU A N 1
ATOM 666 C CA . LEU A 1 83 ? -0.809 6.135 -9.636 1.00 80.44 83 LEU A CA 1
ATOM 667 C C . LEU A 1 83 ? -0.035 7.453 -9.821 1.00 80.44 83 LEU A C 1
ATOM 669 O O . LEU A 1 83 ? -0.236 8.391 -9.052 1.00 80.44 83 LEU A O 1
ATOM 673 N N . ARG A 1 84 ? 0.792 7.565 -10.868 1.00 83.12 84 ARG A N 1
ATOM 674 C CA . ARG A 1 84 ? 1.484 8.820 -11.212 1.00 83.12 84 ARG A CA 1
ATOM 675 C C . ARG A 1 84 ? 0.511 9.927 -11.620 1.00 83.12 84 ARG A C 1
ATOM 677 O O . ARG A 1 84 ? 0.689 11.060 -11.189 1.00 83.12 84 ARG A O 1
ATOM 684 N N . GLY A 1 85 ? -0.522 9.605 -12.398 1.00 80.00 85 GLY A N 1
ATOM 685 C CA . GLY A 1 85 ? -1.572 10.544 -12.803 1.00 80.00 85 GLY A CA 1
ATOM 686 C C . GLY A 1 85 ? -2.365 11.101 -11.619 1.00 80.00 85 GLY A C 1
ATOM 687 O O . GLY A 1 85 ? -2.829 12.234 -11.663 1.00 80.00 85 GLY A O 1
ATOM 688 N N . HIS A 1 86 ? -2.441 10.342 -10.524 1.00 78.44 86 HIS A N 1
ATOM 689 C CA . HIS A 1 86 ? -3.013 10.782 -9.251 1.00 78.44 86 HIS A CA 1
ATOM 690 C C . HIS A 1 86 ? -2.006 11.467 -8.305 1.00 78.44 86 HIS A C 1
ATOM 692 O O . HIS A 1 86 ? -2.353 11.772 -7.166 1.00 78.44 86 HIS A O 1
ATOM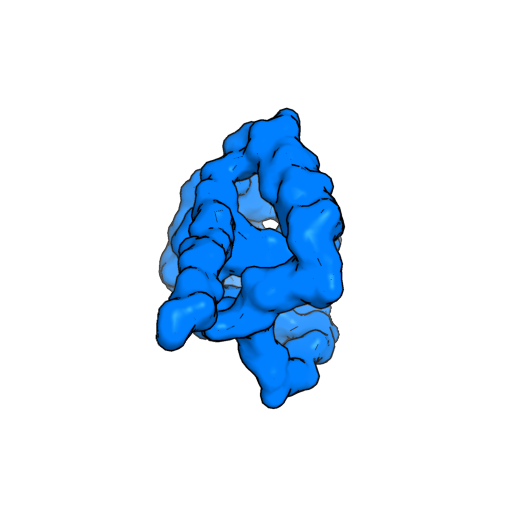 698 N N . GLY A 1 87 ? -0.773 11.725 -8.753 1.00 79.81 87 GLY A N 1
ATOM 699 C CA . GLY A 1 87 ? 0.248 12.440 -7.982 1.00 79.81 87 GLY A CA 1
ATOM 700 C C . GLY A 1 87 ? 1.008 11.587 -6.963 1.00 79.81 87 GLY A C 1
ATOM 701 O O . GLY A 1 87 ? 1.724 12.134 -6.125 1.00 79.81 87 GLY A O 1
ATOM 702 N N . TYR A 1 88 ? 0.883 10.257 -7.007 1.00 79.12 88 TYR A N 1
ATOM 703 C CA . TYR A 1 88 ? 1.600 9.381 -6.083 1.00 79.12 88 TYR A CA 1
ATOM 704 C C . TYR A 1 88 ? 3.050 9.136 -6.518 1.00 79.12 88 TYR A C 1
ATOM 706 O O . TYR A 1 88 ? 3.351 8.903 -7.691 1.00 79.12 88 TYR A O 1
ATOM 714 N N . THR A 1 89 ? 3.953 9.076 -5.538 1.00 77.06 89 THR A N 1
ATOM 715 C CA . THR A 1 89 ? 5.340 8.640 -5.746 1.00 77.06 89 THR A CA 1
ATOM 716 C C . THR A 1 89 ? 5.411 7.112 -5.806 1.00 77.06 89 THR A C 1
ATOM 718 O O . THR A 1 89 ? 5.226 6.431 -4.791 1.00 77.06 89 THR A O 1
ATOM 721 N N . VAL A 1 90 ? 5.710 6.577 -6.992 1.00 74.56 90 VAL A N 1
ATOM 722 C CA . VAL A 1 90 ? 5.712 5.137 -7.310 1.00 74.56 90 VAL A CA 1
ATOM 723 C C . VAL A 1 90 ? 7.140 4.594 -7.428 1.00 74.56 90 VAL A C 1
ATOM 725 O O . VAL A 1 90 ? 7.994 5.247 -8.027 1.00 74.56 90 VAL A O 1
ATOM 728 N N . ILE A 1 91 ? 7.396 3.390 -6.903 1.00 68.25 91 ILE A N 1
ATOM 729 C CA . ILE A 1 91 ? 8.631 2.631 -7.163 1.00 68.25 91 ILE A CA 1
ATOM 730 C C . ILE A 1 91 ? 8.361 1.667 -8.317 1.00 68.25 91 ILE A C 1
ATOM 732 O O . ILE A 1 91 ? 7.514 0.779 -8.206 1.00 68.25 91 ILE A O 1
ATOM 736 N N . GLU A 1 92 ? 9.091 1.820 -9.423 1.00 64.25 92 GLU A N 1
ATOM 737 C CA . GLU A 1 92 ? 9.049 0.830 -10.498 1.00 64.25 92 GLU A CA 1
ATOM 738 C C . GLU A 1 92 ? 9.760 -0.445 -10.022 1.00 64.25 92 GLU A C 1
ATOM 740 O O . GLU A 1 92 ? 10.909 -0.370 -9.572 1.00 64.25 92 GLU A O 1
ATOM 745 N N . PRO A 1 93 ? 9.110 -1.622 -10.070 1.00 60.09 93 PRO A N 1
ATOM 746 C CA . PRO A 1 93 ? 9.793 -2.860 -9.740 1.00 60.09 93 PRO A CA 1
ATOM 747 C C . PRO A 1 93 ? 10.930 -3.052 -10.744 1.00 60.09 93 PRO A C 1
ATOM 749 O O . PRO A 1 93 ? 10.699 -3.043 -11.954 1.00 60.09 93 PRO A O 1
ATOM 752 N N . SER A 1 94 ? 12.158 -3.208 -10.243 1.00 54.66 94 SER A N 1
ATOM 753 C CA . SER A 1 94 ? 13.324 -3.479 -11.079 1.00 54.66 94 SER A CA 1
ATOM 754 C C . SER A 1 94 ? 12.999 -4.675 -11.965 1.00 54.66 94 SER A C 1
ATOM 756 O O . SER A 1 94 ? 12.657 -5.745 -11.453 1.00 54.66 94 SER A O 1
ATOM 758 N N . GLN A 1 95 ? 13.074 -4.501 -13.287 1.00 50.31 95 GLN A N 1
ATOM 759 C CA . GLN A 1 95 ? 13.097 -5.639 -14.191 1.00 50.31 95 GLN A CA 1
ATOM 760 C C . GLN A 1 95 ? 14.322 -6.455 -13.789 1.00 50.31 95 GLN A C 1
ATOM 762 O O . GLN A 1 95 ? 15.448 -6.090 -14.115 1.00 50.31 95 GLN A O 1
ATOM 767 N N . SER A 1 96 ? 14.131 -7.518 -13.008 1.00 42.28 96 SER A N 1
ATOM 768 C CA . SER A 1 96 ? 15.156 -8.538 -12.884 1.00 42.28 96 SER A CA 1
ATOM 769 C C . SER A 1 96 ? 15.349 -9.079 -14.293 1.00 42.28 96 SER A C 1
ATOM 771 O O . SER A 1 96 ? 14.532 -9.867 -14.772 1.00 42.28 96 SER A O 1
ATOM 773 N N . HIS A 1 97 ? 16.388 -8.582 -14.964 1.00 39.78 97 HIS A N 1
ATOM 774 C CA . HIS A 1 97 ? 17.057 -9.288 -16.037 1.00 39.78 97 HIS A CA 1
ATOM 775 C C . HIS A 1 97 ? 17.265 -10.713 -15.524 1.00 39.78 97 HIS A C 1
ATOM 777 O O . HIS A 1 97 ? 18.045 -10.942 -14.602 1.00 39.78 97 HIS A O 1
ATOM 783 N N . ASN A 1 98 ? 16.502 -11.655 -16.072 1.00 34.38 98 ASN A N 1
ATOM 784 C CA . ASN A 1 98 ? 16.990 -13.017 -16.184 1.00 34.38 98 ASN A CA 1
ATOM 785 C C . ASN A 1 98 ? 18.137 -12.914 -17.198 1.00 34.38 98 ASN A C 1
ATOM 787 O O . ASN A 1 98 ? 17.880 -12.895 -18.401 1.00 34.38 98 ASN A O 1
ATOM 791 N N . GLN A 1 99 ? 19.355 -12.705 -16.702 1.00 35.25 99 GLN A N 1
ATOM 792 C CA . GLN A 1 99 ? 20.553 -13.184 -17.382 1.00 35.25 99 GLN A CA 1
ATOM 793 C C . GLN A 1 99 ? 20.837 -14.586 -16.857 1.00 35.25 99 GLN A C 1
ATOM 795 O O . GLN A 1 99 ? 20.668 -14.783 -15.630 1.00 35.25 99 GLN A O 1
#

Secondary structure (DSSP, 8-state):
----GGGS-HHHHHHHHHTT-TT-HHHHHHHHHHSGGGGBTT--HHHHHHHHHHTT----SS-STT----SSHHHHHHHHHHHHHTT--BPPPP-----

Sequence (99 aa):
MNIDPHKLTPRARNALSRAGLLGQSTRVYELVQSGEICYLSNIGTKTYRELCRYFGVRCDGKYPARRFKPVNAVYLKQCIHYLRGHGYTVIEPSQSHNQ

pLDDT: mean 74.38, std 14.32, range [34.38, 89.5]

Mean predicted aligned error: 8.98 Å

Radius of gyration: 13.32 Å; Cα contacts (8 Å, |Δi|>4): 90; chains: 1; bounding box: 35×28×36 Å